Protein AF-A0A7X7ZAY5-F1 (afdb_monomer_lite)

Radius of gyration: 20.56 Å; chains: 1; bounding box: 55×39×65 Å

pLDDT: mean 78.86, std 16.71, range [39.03, 95.5]

Foldseek 3Di:
DDDDPPDPVVVVVVCVVCVVVVPPPAPPCVQKAWDAWDWDQDPVRAIEIETEIAGEPDDDDPSVLVNVQVVQVPDDDDQRHKYKYWYFHDSVLDDHCVPQVPNDDPSSLVGTQWMWIQDNNRDIDIAGPPRD

Secondary structure (DSSP, 8-state):
-------HHHHHHHHHHHGGGT------GGGEEEEEEEEEE-TTS-EEEEEEEEETT---SHHHHHHHHHHHHTS---TT-EEEEEEES-GGG---HHHHTT---HHHHTTEEEEEEE-TTS-EEEEESS--

Structure (mmCIF, N/CA/C/O backbone):
data_AF-A0A7X7ZAY5-F1
#
_entry.id   AF-A0A7X7ZAY5-F1
#
loop_
_atom_site.group_PDB
_atom_site.id
_atom_site.type_symbol
_atom_site.label_atom_id
_atom_site.label_alt_id
_atom_site.label_comp_id
_atom_site.label_asym_id
_atom_site.label_entity_id
_atom_site.label_seq_id
_atom_site.pdbx_PDB_ins_code
_atom_site.Cartn_x
_atom_site.Cartn_y
_atom_site.Cartn_z
_atom_site.occupancy
_atom_site.B_iso_or_equiv
_atom_site.auth_seq_id
_atom_site.auth_comp_id
_atom_site.auth_asym_id
_atom_site.auth_atom_id
_atom_site.pdbx_PDB_model_num
ATOM 1 N N . MET A 1 1 ? -34.735 24.576 -49.184 1.00 42.12 1 MET A N 1
ATOM 2 C CA . MET A 1 1 ? -33.791 23.653 -48.507 1.00 42.12 1 MET A CA 1
ATOM 3 C C . MET A 1 1 ? -34.327 23.336 -47.116 1.00 42.12 1 MET A C 1
ATOM 5 O O . MET A 1 1 ? -34.757 24.250 -46.430 1.00 42.12 1 MET A O 1
ATOM 9 N N . LYS A 1 2 ? -34.407 22.046 -46.760 1.00 39.03 2 LYS A N 1
ATOM 10 C CA . LYS A 1 2 ? -35.118 21.517 -45.580 1.00 39.03 2 LYS A CA 1
ATOM 11 C C . LYS A 1 2 ? -34.374 21.828 -44.273 1.00 39.03 2 LYS A C 1
ATOM 13 O O . LYS A 1 2 ? -33.213 21.456 -44.122 1.00 39.03 2 LYS A O 1
ATOM 18 N N . THR A 1 3 ? -35.070 22.442 -43.321 1.00 46.47 3 THR A N 1
ATOM 19 C CA . THR A 1 3 ? -34.660 22.593 -41.921 1.00 46.47 3 THR A CA 1
ATOM 20 C C . THR A 1 3 ? -34.601 21.219 -41.251 1.00 46.47 3 THR A C 1
ATOM 22 O O . THR A 1 3 ? -35.607 20.516 -41.140 1.00 46.47 3 THR A O 1
ATOM 25 N N . LYS A 1 4 ? -33.400 20.802 -40.835 1.00 51.44 4 LYS A N 1
ATOM 26 C CA . LYS A 1 4 ? -33.182 19.542 -40.119 1.00 51.44 4 LYS A CA 1
ATOM 27 C C . LYS A 1 4 ? -33.767 19.658 -38.710 1.00 51.44 4 LYS A C 1
ATOM 29 O O . LYS A 1 4 ? -33.212 20.343 -37.859 1.00 51.44 4 LYS A O 1
ATOM 34 N N . ARG A 1 5 ? -34.883 18.970 -38.467 1.00 56.22 5 ARG A N 1
ATOM 35 C CA . ARG A 1 5 ? -35.373 18.666 -37.119 1.00 56.22 5 ARG A CA 1
ATOM 36 C C . ARG A 1 5 ? -34.393 17.674 -36.495 1.00 56.22 5 ARG A C 1
ATOM 38 O O . ARG A 1 5 ? -34.424 16.491 -36.821 1.00 56.22 5 ARG A O 1
ATOM 45 N N . ILE A 1 6 ? -33.468 18.172 -35.679 1.00 56.62 6 ILE A N 1
ATOM 46 C CA . ILE A 1 6 ? -32.574 17.329 -34.883 1.00 56.62 6 ILE A CA 1
ATOM 47 C C . ILE A 1 6 ? -33.460 16.583 -33.884 1.00 56.62 6 ILE A C 1
ATOM 49 O O . ILE A 1 6 ? -34.182 17.189 -33.096 1.00 56.62 6 ILE A O 1
ATOM 53 N N . SER A 1 7 ? -33.473 15.260 -34.005 1.00 52.38 7 SER A N 1
ATOM 54 C CA . SER A 1 7 ? -34.294 14.365 -33.198 1.00 52.38 7 SER A CA 1
ATOM 55 C C . SER A 1 7 ? -33.866 14.445 -31.730 1.00 52.38 7 SER A C 1
ATOM 57 O O . SER A 1 7 ? -32.756 14.036 -31.392 1.00 52.38 7 SER A O 1
ATOM 59 N N . LEU A 1 8 ? -34.748 14.941 -30.853 1.00 54.56 8 LEU A N 1
ATOM 60 C CA . LEU A 1 8 ? -34.557 14.953 -29.392 1.00 54.56 8 LEU A CA 1
ATOM 61 C C . LEU A 1 8 ? -34.267 13.554 -28.810 1.00 54.56 8 LEU A C 1
ATOM 63 O O . LEU A 1 8 ? -33.688 13.451 -27.732 1.00 54.56 8 LEU A O 1
ATOM 67 N N . LEU A 1 9 ? -34.597 12.479 -29.540 1.00 52.31 9 LEU A N 1
ATOM 68 C CA . LEU A 1 9 ? -34.268 11.105 -29.155 1.00 52.31 9 LEU A CA 1
ATOM 69 C C . LEU A 1 9 ? -32.753 10.847 -29.095 1.00 52.31 9 LEU A C 1
ATOM 71 O O . LEU A 1 9 ? -32.304 10.075 -28.254 1.00 52.31 9 LEU A O 1
ATOM 75 N N . ALA A 1 10 ? -31.961 11.492 -29.959 1.00 55.62 10 ALA A N 1
ATOM 76 C CA . ALA A 1 10 ? -30.515 11.276 -30.005 1.00 55.62 10 ALA A CA 1
ATOM 77 C C . ALA A 1 10 ? -29.790 11.926 -28.813 1.00 55.62 10 ALA A C 1
ATOM 79 O O . ALA A 1 10 ? -28.815 11.367 -28.318 1.00 55.62 10 ALA A O 1
ATOM 80 N N . LEU A 1 11 ? -30.293 13.062 -28.308 1.00 52.81 11 LEU A N 1
ATOM 81 C CA . LEU A 1 11 ? -29.766 13.693 -27.090 1.00 52.81 11 LEU A CA 1
ATOM 82 C C . LEU A 1 11 ? -30.105 12.877 -25.832 1.00 52.81 11 LEU A C 1
ATOM 84 O O . LEU A 1 11 ? -29.265 12.748 -24.945 1.00 52.81 11 LEU A O 1
ATOM 88 N N . GLY A 1 12 ? -31.309 12.294 -25.772 1.00 54.16 12 GLY A N 1
ATOM 89 C CA . GLY A 1 12 ? -31.726 11.437 -24.656 1.00 54.16 12 GLY A CA 1
ATOM 90 C C . GLY A 1 12 ? -30.931 10.131 -24.568 1.00 54.16 12 GLY A C 1
ATOM 91 O O . GLY A 1 12 ? -30.566 9.705 -23.474 1.00 54.16 12 GLY A O 1
ATOM 92 N N . LEU A 1 13 ? -30.595 9.527 -25.715 1.00 52.12 13 LEU A N 1
ATOM 93 C CA . LEU A 1 13 ? -29.780 8.309 -25.756 1.00 52.12 13 LEU A CA 1
ATOM 94 C C . LEU A 1 13 ? -28.310 8.576 -25.392 1.00 52.12 13 LEU A C 1
ATOM 96 O O . LEU A 1 13 ? -27.686 7.746 -24.737 1.00 52.12 13 LEU A O 1
ATOM 100 N N . LEU A 1 14 ? -27.766 9.744 -25.762 1.00 52.25 14 LEU A N 1
ATOM 101 C CA . LEU A 1 14 ? -26.405 10.132 -25.379 1.00 52.25 14 LEU A CA 1
ATOM 102 C C . LEU A 1 14 ? -26.292 10.353 -23.860 1.00 52.25 14 LEU A C 1
ATOM 104 O O . LEU A 1 14 ? -25.314 9.929 -23.252 1.00 52.25 14 LEU A O 1
ATOM 108 N N . ALA A 1 15 ? -27.311 10.949 -23.230 1.00 53.06 15 ALA A N 1
ATOM 109 C CA . ALA A 1 15 ? -27.343 11.134 -21.779 1.00 53.06 15 ALA A CA 1
ATOM 110 C C . ALA A 1 15 ? -27.352 9.794 -21.018 1.00 53.06 15 ALA A C 1
ATOM 112 O O . ALA A 1 15 ? -26.659 9.662 -20.014 1.00 53.06 15 ALA A O 1
ATOM 113 N N . LEU A 1 16 ? -28.051 8.773 -21.525 1.00 51.47 16 LEU A N 1
ATOM 114 C CA . LEU A 1 16 ? -28.092 7.426 -20.931 1.00 51.47 16 LEU A CA 1
ATOM 115 C C . LEU A 1 16 ? -26.757 6.666 -21.011 1.00 51.47 16 LEU A C 1
ATOM 117 O O . LEU A 1 16 ? -26.498 5.821 -20.160 1.00 51.47 16 LEU A O 1
ATOM 121 N N . ILE A 1 17 ? -25.905 6.973 -21.994 1.00 54.25 17 ILE A N 1
ATOM 122 C CA . ILE A 1 17 ? -24.577 6.352 -22.147 1.00 54.25 17 ILE A CA 1
ATOM 123 C C . ILE A 1 17 ? -23.520 7.078 -21.295 1.00 54.25 17 ILE A C 1
ATOM 125 O O . ILE A 1 17 ? -22.566 6.452 -20.838 1.00 54.25 17 ILE A O 1
ATOM 129 N N . VAL A 1 18 ? -23.695 8.380 -21.035 1.00 51.94 18 VAL A N 1
ATOM 130 C CA . VAL A 1 18 ? -22.745 9.193 -20.249 1.00 51.94 18 VAL A CA 1
ATOM 131 C C . VAL A 1 18 ? -23.069 9.190 -18.745 1.00 51.94 18 VAL A C 1
ATOM 133 O O . VAL A 1 18 ? -22.165 9.306 -17.922 1.00 51.94 18 VAL A O 1
ATOM 136 N N . LEU A 1 19 ? -24.332 8.994 -18.351 1.00 47.78 19 LEU A N 1
ATOM 137 C CA . LEU A 1 19 ? -24.743 8.981 -16.940 1.00 47.78 19 LEU A CA 1
ATOM 138 C C . LEU A 1 19 ? -24.145 7.861 -16.061 1.00 47.78 19 LEU A C 1
ATOM 140 O O . LEU A 1 19 ? -23.886 8.157 -14.893 1.00 47.78 19 LEU A O 1
ATOM 144 N N . PRO A 1 20 ? -23.844 6.632 -16.536 1.00 50.47 20 PRO A N 1
ATOM 145 C CA . PRO A 1 20 ? -23.191 5.648 -15.676 1.00 50.47 20 PRO A CA 1
ATOM 146 C C . PRO A 1 20 ? -21.708 5.962 -15.413 1.00 50.47 20 PRO A C 1
ATOM 148 O O . PRO A 1 20 ? -21.119 5.329 -14.547 1.00 50.47 20 PRO A O 1
ATOM 151 N N . PHE A 1 21 ? -21.108 6.954 -16.089 1.00 49.44 21 PHE A N 1
ATOM 152 C CA . PHE A 1 21 ? -19.723 7.381 -15.838 1.00 49.44 21 PHE A CA 1
ATOM 153 C C . PHE A 1 21 ? -19.585 8.493 -14.787 1.00 49.44 21 PHE A C 1
ATOM 155 O O . PHE A 1 21 ? -18.481 8.736 -14.311 1.00 49.44 21 PHE A O 1
ATOM 162 N N . ILE A 1 22 ? -20.676 9.171 -14.408 1.00 49.56 22 ILE A N 1
ATOM 163 C CA . ILE A 1 22 ? -20.638 10.286 -13.436 1.00 49.56 22 ILE A CA 1
ATOM 164 C C . ILE A 1 22 ? -21.138 9.843 -12.050 1.00 49.56 22 ILE A C 1
ATOM 166 O O . ILE A 1 22 ? -20.891 10.511 -11.053 1.00 49.56 22 ILE A O 1
ATOM 170 N N . ALA A 1 23 ? -21.779 8.676 -11.956 1.00 44.72 23 ALA A N 1
ATOM 171 C CA . ALA A 1 23 ? -22.159 8.052 -10.689 1.00 44.72 23 ALA A CA 1
ATOM 172 C C . ALA A 1 23 ? -21.105 7.044 -10.198 1.00 44.72 23 ALA A C 1
ATOM 174 O O . ALA A 1 23 ? -21.444 6.032 -9.585 1.00 44.72 23 ALA A O 1
ATOM 175 N N . GLY A 1 24 ? -19.823 7.330 -10.450 1.00 42.97 24 GLY A N 1
ATOM 176 C CA . GLY A 1 24 ? -18.763 6.818 -9.597 1.00 42.97 24 GLY A CA 1
ATOM 177 C C . GLY A 1 24 ? -18.997 7.397 -8.208 1.00 42.97 24 GLY A C 1
ATOM 178 O O . GLY A 1 24 ? -18.568 8.510 -7.911 1.00 42.97 24 GLY A O 1
ATOM 179 N N . CYS A 1 25 ? -19.750 6.673 -7.379 1.00 43.38 25 CYS A N 1
ATOM 180 C CA . CYS A 1 25 ? -19.695 6.810 -5.933 1.00 43.38 25 CYS A CA 1
ATOM 181 C C . CYS A 1 25 ? -18.273 6.419 -5.532 1.00 43.38 25 CYS A C 1
ATOM 183 O O . CYS A 1 25 ? -18.016 5.296 -5.121 1.00 43.38 25 CYS A O 1
ATOM 185 N N . GLY A 1 26 ? -17.337 7.343 -5.738 1.00 41.12 26 GLY A N 1
ATOM 186 C CA . GLY A 1 26 ? -16.080 7.301 -5.034 1.00 41.12 26 GLY A CA 1
ATOM 187 C C . GLY A 1 26 ? -16.411 7.408 -3.557 1.00 41.12 26 GLY A C 1
ATOM 188 O O . GLY A 1 26 ? -17.295 8.188 -3.167 1.00 41.12 26 GLY A O 1
ATOM 189 N N . ALA A 1 27 ? -15.672 6.665 -2.742 1.00 39.38 27 ALA A N 1
ATOM 190 C CA . ALA A 1 27 ? -15.504 7.007 -1.344 1.00 39.38 27 ALA A CA 1
ATOM 191 C C . ALA A 1 27 ? -15.402 8.524 -1.227 1.00 39.38 27 ALA A C 1
ATOM 193 O O . ALA A 1 27 ? -14.778 9.191 -2.064 1.00 39.38 27 ALA A O 1
ATOM 194 N N . LYS A 1 28 ? -15.908 9.084 -0.133 1.00 53.25 28 LYS A N 1
ATOM 195 C CA . LYS A 1 28 ? -15.329 10.342 0.325 1.00 53.25 28 LYS A CA 1
ATOM 196 C C . LYS A 1 28 ? -13.861 10.034 0.628 1.00 53.25 28 LYS A C 1
ATOM 198 O O . LYS A 1 28 ? -13.534 9.606 1.726 1.00 53.25 28 LYS A O 1
ATOM 203 N N . THR A 1 29 ? -12.978 10.246 -0.348 1.00 56.72 29 THR A N 1
ATOM 204 C CA . THR A 1 29 ? -11.517 10.066 -0.266 1.00 56.72 29 THR A CA 1
ATOM 205 C C . THR A 1 29 ? -10.908 10.770 0.949 1.00 56.72 29 THR A C 1
ATOM 207 O O . THR A 1 29 ? -9.820 10.420 1.383 1.00 56.72 29 THR A O 1
ATOM 210 N N . ASN A 1 30 ? -11.653 11.696 1.557 1.00 61.19 30 ASN A N 1
ATOM 211 C CA . ASN A 1 30 ? -11.398 12.335 2.845 1.00 61.19 30 ASN A CA 1
ATOM 212 C C . ASN A 1 30 ? -11.151 11.374 4.026 1.00 61.19 30 ASN A C 1
ATOM 214 O O . ASN A 1 30 ? -10.526 11.791 5.005 1.00 61.19 30 ASN A O 1
ATOM 218 N N . ASP A 1 31 ? -11.634 10.129 3.969 1.00 81.06 31 ASP A N 1
ATOM 219 C CA . ASP A 1 31 ? -11.448 9.149 5.048 1.00 81.06 31 ASP A CA 1
ATOM 220 C C . ASP A 1 31 ? -10.192 8.278 4.875 1.00 81.06 31 ASP A C 1
ATOM 222 O O . ASP A 1 31 ? -9.782 7.610 5.825 1.00 81.06 31 ASP A O 1
ATOM 226 N N . ILE A 1 32 ? -9.526 8.336 3.715 1.00 88.50 32 ILE A N 1
ATOM 227 C CA . ILE A 1 32 ? -8.253 7.652 3.460 1.00 88.50 32 ILE A CA 1
ATOM 228 C C . ILE A 1 32 ? -7.121 8.668 3.618 1.00 88.50 32 ILE A C 1
ATOM 230 O O . ILE A 1 32 ? -7.022 9.638 2.870 1.00 88.50 32 ILE A O 1
ATOM 234 N N . VAL A 1 33 ? -6.255 8.463 4.606 1.00 90.12 33 VAL A N 1
ATOM 235 C CA . VAL A 1 33 ? -5.184 9.408 4.950 1.00 90.12 33 VAL A CA 1
ATOM 236 C C . VAL A 1 33 ? -3.831 8.735 4.793 1.00 90.12 33 VAL A C 1
ATOM 238 O O . VAL A 1 33 ? -3.582 7.717 5.433 1.00 90.12 33 VAL A O 1
ATOM 241 N N . GLU A 1 34 ? -2.946 9.306 3.971 1.00 89.94 34 GLU A N 1
ATOM 242 C CA . GLU A 1 34 ? -1.551 8.858 3.910 1.00 89.94 34 GLU A CA 1
ATOM 243 C C . GLU A 1 34 ? -0.876 9.143 5.249 1.00 89.94 34 GLU A C 1
ATOM 245 O O . GLU A 1 34 ? -0.961 10.244 5.795 1.00 89.94 34 GLU A O 1
ATOM 250 N N . VAL A 1 35 ? -0.221 8.132 5.798 1.00 88.81 35 VAL A N 1
ATOM 251 C CA . VAL A 1 35 ? 0.402 8.204 7.125 1.00 88.81 35 VAL A CA 1
ATOM 252 C C . VAL A 1 35 ? 1.874 7.834 7.095 1.00 88.81 35 VAL A C 1
ATOM 254 O O . VAL A 1 35 ? 2.616 8.234 7.989 1.00 88.81 35 VAL A O 1
ATOM 257 N N . SER A 1 36 ? 2.304 7.073 6.090 1.00 89.50 36 SER A N 1
ATOM 258 C CA . SER A 1 36 ? 3.703 6.741 5.879 1.00 89.50 36 SER A CA 1
ATOM 259 C C . SER A 1 36 ? 3.951 6.448 4.407 1.00 89.50 36 SER A C 1
ATOM 261 O O . SER A 1 36 ? 3.114 5.849 3.730 1.00 89.50 36 SER A O 1
ATOM 263 N N . TYR A 1 37 ? 5.127 6.847 3.942 1.00 90.81 37 TYR A N 1
ATOM 264 C CA . TYR A 1 37 ? 5.607 6.613 2.592 1.00 90.81 37 TYR A CA 1
ATOM 265 C C . TYR A 1 37 ? 7.112 6.372 2.629 1.00 90.81 37 TYR A C 1
ATOM 267 O O . TYR A 1 37 ? 7.848 7.081 3.321 1.00 90.81 37 TYR A O 1
ATOM 275 N N . VAL A 1 38 ? 7.577 5.392 1.859 1.00 91.69 38 VAL A N 1
ATOM 276 C CA . VAL A 1 38 ? 8.999 5.210 1.575 1.00 91.69 38 VAL A CA 1
ATOM 277 C C . VAL A 1 38 ? 9.200 4.903 0.098 1.00 91.69 38 VAL A C 1
ATOM 279 O O . VAL A 1 38 ? 8.474 4.111 -0.506 1.00 91.69 38 VAL A O 1
ATOM 282 N N . GLU A 1 39 ? 10.226 5.522 -0.473 1.00 91.94 39 GLU A N 1
ATOM 283 C CA . GLU A 1 39 ? 10.746 5.187 -1.790 1.00 91.94 39 GLU A CA 1
ATOM 284 C C . GLU A 1 39 ? 12.152 4.623 -1.635 1.00 91.94 39 GLU A C 1
ATOM 286 O O . GLU A 1 39 ? 12.999 5.212 -0.960 1.00 91.94 39 GLU A O 1
ATOM 291 N N . LYS A 1 40 ? 12.412 3.488 -2.277 1.00 89.19 40 LYS A N 1
ATOM 292 C CA . LYS A 1 40 ? 13.729 2.867 -2.301 1.00 89.19 40 LYS A CA 1
ATOM 293 C C . LYS A 1 40 ? 14.129 2.553 -3.734 1.00 89.19 40 LYS A C 1
ATOM 295 O O . LYS A 1 40 ? 13.337 2.033 -4.515 1.00 89.19 40 LYS A O 1
ATOM 300 N N . LYS A 1 41 ? 15.382 2.854 -4.072 1.00 90.25 41 LYS A N 1
ATOM 301 C CA . LYS A 1 41 ? 16.002 2.368 -5.304 1.00 90.25 41 LYS A CA 1
ATOM 302 C C . LYS A 1 41 ? 16.478 0.938 -5.107 1.00 90.25 41 LYS A C 1
ATOM 304 O O . LYS A 1 41 ? 17.205 0.652 -4.156 1.00 90.25 41 LYS A O 1
ATOM 309 N N . GLU A 1 42 ? 16.053 0.068 -6.006 1.00 86.81 42 GLU A N 1
ATOM 310 C CA . GLU A 1 42 ? 16.494 -1.317 -6.054 1.00 86.81 42 GLU A CA 1
ATOM 311 C C . GLU A 1 42 ? 17.797 -1.440 -6.852 1.00 86.81 42 GLU A C 1
ATOM 313 O O . GLU A 1 42 ? 18.192 -0.541 -7.600 1.00 86.81 42 GLU A O 1
ATOM 318 N N . ILE A 1 43 ? 18.49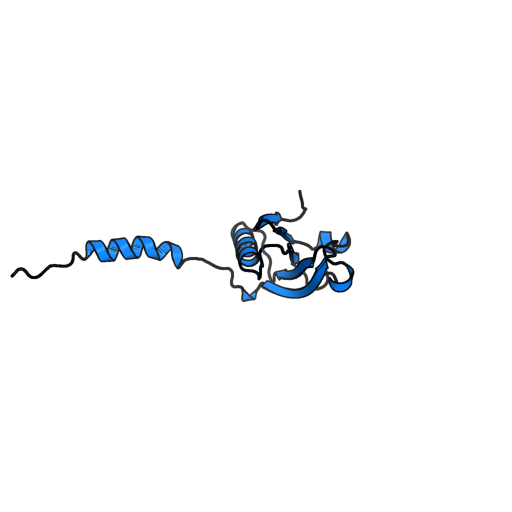6 -2.561 -6.660 1.00 84.00 43 ILE A N 1
ATOM 319 C CA . ILE A 1 43 ? 19.819 -2.811 -7.260 1.00 84.00 43 ILE A CA 1
ATOM 320 C C . ILE A 1 43 ? 19.745 -2.844 -8.794 1.00 84.00 43 ILE A C 1
ATOM 322 O O . ILE A 1 43 ? 20.694 -2.452 -9.469 1.00 84.00 43 ILE A O 1
ATOM 326 N N . ASP A 1 44 ? 18.612 -3.273 -9.345 1.00 83.94 44 ASP A N 1
ATOM 327 C CA . ASP A 1 44 ? 18.348 -3.320 -10.786 1.00 83.94 44 ASP A CA 1
ATOM 328 C C . ASP A 1 44 ? 17.990 -1.947 -11.395 1.00 83.94 44 ASP A C 1
ATOM 330 O O . ASP A 1 44 ? 17.725 -1.844 -12.592 1.00 83.94 44 ASP A O 1
ATOM 334 N N . GLY A 1 45 ? 17.996 -0.881 -10.587 1.00 84.31 45 GLY A N 1
ATOM 335 C CA . GLY A 1 45 ? 17.662 0.482 -10.997 1.00 84.31 45 GLY A CA 1
ATOM 336 C C . GLY A 1 45 ? 16.166 0.807 -10.965 1.00 84.31 45 GLY A C 1
ATOM 337 O O . GLY A 1 45 ? 15.801 1.976 -11.155 1.00 84.31 45 GLY A O 1
ATOM 338 N N . SER A 1 46 ? 15.309 -0.182 -10.692 1.00 87.50 46 SER A N 1
ATOM 339 C CA . SER A 1 46 ? 13.883 0.034 -10.460 1.00 87.50 46 SER A CA 1
ATOM 340 C C . SER A 1 46 ? 13.641 0.758 -9.134 1.00 87.50 46 SER A C 1
ATOM 342 O O . SER A 1 46 ? 14.529 0.927 -8.290 1.00 87.50 46 SER A O 1
ATOM 344 N N . THR A 1 47 ? 12.423 1.258 -8.967 1.00 91.69 47 THR A N 1
ATOM 345 C CA . THR A 1 47 ? 12.001 1.949 -7.751 1.0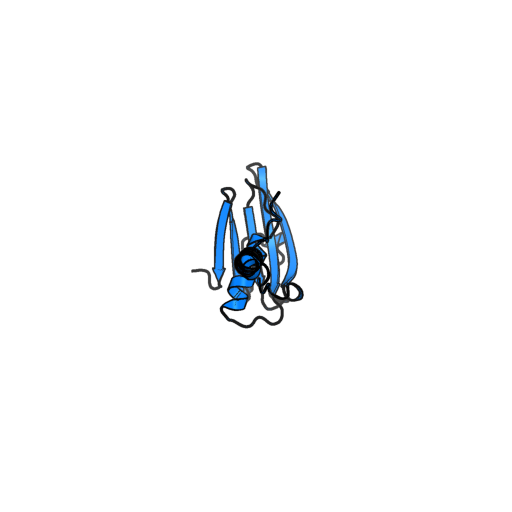0 91.69 47 THR A CA 1
ATOM 346 C C . THR A 1 47 ? 10.919 1.139 -7.055 1.00 91.69 47 THR A C 1
ATOM 348 O O . THR A 1 47 ? 9.924 0.778 -7.677 1.00 91.69 47 THR A O 1
ATOM 351 N N . MET A 1 48 ? 11.086 0.895 -5.760 1.00 91.56 48 MET A N 1
ATOM 352 C CA . MET A 1 48 ? 10.054 0.360 -4.882 1.00 91.56 48 MET A CA 1
ATOM 353 C C . MET A 1 48 ? 9.417 1.513 -4.107 1.00 91.56 48 MET A C 1
ATOM 355 O O . MET A 1 48 ? 10.100 2.221 -3.366 1.00 91.56 48 MET A O 1
ATOM 359 N N . ARG A 1 49 ? 8.107 1.696 -4.265 1.00 94.00 49 ARG A N 1
ATOM 360 C CA . ARG A 1 49 ? 7.303 2.650 -3.493 1.00 94.00 49 ARG A CA 1
ATOM 361 C C . ARG A 1 49 ? 6.397 1.889 -2.551 1.00 94.00 49 ARG A C 1
ATOM 363 O O . ARG A 1 49 ? 5.642 1.031 -3.000 1.00 94.00 49 ARG A O 1
ATOM 370 N N . VAL A 1 50 ? 6.448 2.215 -1.268 1.00 93.62 50 VAL A N 1
ATOM 371 C CA . VAL A 1 50 ? 5.574 1.611 -0.263 1.00 93.62 50 VAL A CA 1
ATOM 372 C C . VAL A 1 50 ? 4.793 2.712 0.427 1.00 93.62 50 VAL A C 1
ATOM 374 O O . VAL A 1 50 ? 5.382 3.643 0.974 1.00 93.62 50 VAL A O 1
ATOM 377 N N . TYR A 1 51 ? 3.473 2.589 0.399 1.00 93.31 51 TYR A N 1
ATOM 378 C CA . TYR A 1 51 ? 2.544 3.493 1.059 1.00 93.31 51 TYR A CA 1
ATOM 379 C C . TYR A 1 51 ? 1.838 2.772 2.202 1.00 93.31 51 TYR A C 1
ATOM 381 O O . TYR A 1 51 ? 1.468 1.603 2.083 1.00 93.31 51 TYR A O 1
ATOM 389 N N . ALA A 1 52 ? 1.585 3.497 3.283 1.00 92.88 52 ALA A N 1
ATOM 390 C CA . ALA A 1 52 ? 0.615 3.116 4.290 1.00 92.88 52 ALA A CA 1
ATOM 391 C C . ALA A 1 52 ? -0.450 4.205 4.390 1.00 92.88 52 ALA A C 1
ATOM 393 O O . ALA A 1 52 ? -0.136 5.393 4.525 1.00 92.88 52 ALA A O 1
ATOM 394 N N . PHE A 1 53 ? -1.707 3.779 4.373 1.00 92.69 53 PHE A N 1
ATOM 395 C CA . PHE A 1 53 ? -2.865 4.636 4.566 1.00 92.69 53 PHE A CA 1
ATOM 396 C C . PHE A 1 53 ? -3.649 4.209 5.801 1.00 92.69 53 PHE A C 1
ATOM 398 O O . PHE A 1 53 ? -3.811 3.020 6.080 1.00 92.69 53 PHE A O 1
ATOM 405 N N . GLN A 1 54 ? -4.181 5.193 6.516 1.00 92.12 54 GLN A N 1
ATOM 406 C CA . GLN A 1 54 ? -5.239 4.983 7.489 1.00 92.12 54 GLN A CA 1
ATOM 407 C C . GLN A 1 54 ? -6.597 5.112 6.797 1.00 92.12 54 GLN A C 1
ATOM 409 O O . GLN A 1 54 ? -6.835 6.101 6.108 1.00 92.12 54 GLN A O 1
ATOM 414 N N . VAL A 1 55 ? -7.502 4.170 7.052 1.00 91.25 55 VAL A N 1
ATOM 415 C CA . VAL A 1 55 ? -8.910 4.239 6.648 1.00 91.25 55 VAL A CA 1
ATOM 416 C C . VAL A 1 55 ? -9.745 4.587 7.877 1.00 91.25 55 VAL A C 1
ATOM 418 O O . VAL A 1 55 ? -9.942 3.764 8.770 1.00 91.25 55 VAL A O 1
ATOM 421 N N . LYS A 1 56 ? -10.204 5.836 7.963 1.00 86.50 56 LYS A N 1
ATOM 422 C CA . LYS A 1 56 ? -11.068 6.294 9.055 1.00 86.50 56 LYS A CA 1
ATOM 423 C C . LYS A 1 56 ? -12.454 5.672 8.914 1.00 86.50 56 LYS A C 1
ATOM 425 O O . LYS A 1 56 ? -12.990 5.606 7.815 1.00 86.50 56 LYS A O 1
ATOM 430 N N . ASN A 1 57 ? -13.048 5.279 10.042 1.00 82.19 57 ASN A N 1
ATOM 431 C CA . ASN A 1 57 ? -14.405 4.723 10.103 1.00 82.19 57 ASN A CA 1
ATOM 432 C C . ASN A 1 57 ? -14.610 3.522 9.163 1.00 82.19 57 ASN A C 1
ATOM 434 O O . ASN A 1 57 ? -15.628 3.439 8.478 1.00 82.19 57 ASN A O 1
ATOM 438 N N . PHE A 1 58 ? -13.638 2.609 9.108 1.00 84.88 58 PHE A N 1
ATOM 439 C CA . PHE A 1 58 ? -13.763 1.401 8.301 1.00 84.88 58 PHE A CA 1
ATOM 440 C C . PHE A 1 58 ? -15.002 0.595 8.724 1.00 84.88 58 PHE A C 1
ATOM 442 O O . PHE A 1 58 ? -15.181 0.263 9.894 1.00 84.88 58 PHE A O 1
ATOM 449 N N . ILE A 1 59 ? -15.860 0.282 7.755 1.00 83.12 59 ILE A N 1
ATOM 450 C CA . ILE A 1 59 ? -17.019 -0.594 7.933 1.00 83.12 59 ILE A CA 1
ATOM 451 C C . ILE A 1 59 ? -16.890 -1.684 6.884 1.00 83.12 59 ILE A C 1
ATOM 453 O O . ILE A 1 59 ? -17.034 -1.392 5.701 1.00 83.12 59 ILE A O 1
ATOM 457 N N . ASP A 1 60 ? -16.656 -2.922 7.313 1.00 84.69 60 ASP A N 1
ATOM 458 C CA . ASP A 1 60 ? -16.485 -4.060 6.409 1.00 84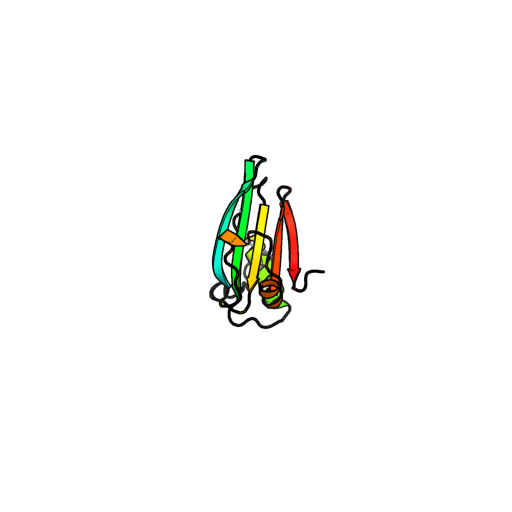.69 60 ASP A CA 1
ATOM 459 C C . ASP A 1 60 ? -17.754 -4.303 5.575 1.00 84.69 60 ASP A C 1
ATOM 461 O O . ASP A 1 60 ? -18.769 -4.816 6.053 1.00 84.69 60 ASP A O 1
ATOM 465 N N . ASN A 1 61 ? -17.715 -3.858 4.320 1.00 82.12 61 ASN A N 1
ATOM 466 C CA . ASN A 1 61 ? -18.782 -4.032 3.351 1.00 82.12 61 ASN A CA 1
ATOM 467 C C . ASN A 1 61 ? -18.227 -3.981 1.921 1.00 82.12 61 ASN A C 1
ATOM 469 O O . ASN A 1 61 ? -17.134 -3.489 1.659 1.00 82.12 61 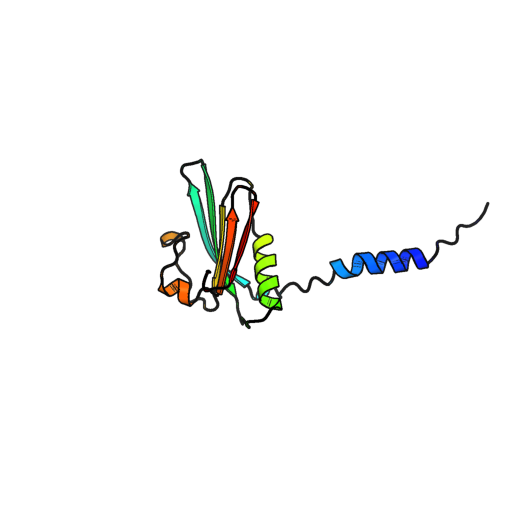ASN A O 1
ATOM 473 N N . ARG A 1 62 ? -19.004 -4.466 0.950 1.00 79.88 62 ARG A N 1
ATOM 474 C CA . ARG A 1 62 ? -18.545 -4.559 -0.445 1.00 79.88 62 ARG A CA 1
ATOM 475 C C . ARG A 1 62 ? -18.168 -3.208 -1.072 1.00 79.88 62 ARG A C 1
ATOM 477 O O . ARG A 1 62 ? -17.323 -3.182 -1.960 1.00 79.88 62 ARG A O 1
ATOM 484 N N . MET A 1 63 ? -18.807 -2.121 -0.644 1.00 82.94 63 MET A N 1
ATOM 485 C CA . MET A 1 63 ? -18.582 -0.785 -1.197 1.00 82.94 63 MET A CA 1
ATOM 486 C C . MET A 1 63 ? -17.190 -0.275 -0.819 1.00 82.94 63 MET A C 1
ATOM 488 O O . MET A 1 63 ? -16.429 0.068 -1.718 1.00 82.94 63 MET A O 1
ATOM 492 N N . ILE A 1 64 ? -16.812 -0.349 0.466 1.00 85.56 64 ILE A N 1
ATOM 493 C CA . ILE A 1 64 ? -15.491 0.124 0.909 1.00 85.56 64 ILE A CA 1
ATOM 494 C C . ILE A 1 64 ? -14.357 -0.660 0.239 1.00 85.56 64 ILE A C 1
ATOM 496 O O . ILE A 1 64 ? -13.346 -0.082 -0.137 1.00 85.56 64 ILE A O 1
ATOM 500 N N . TRP A 1 65 ? -14.528 -1.966 0.009 1.00 89.69 65 TRP A N 1
ATOM 501 C CA . TRP A 1 65 ? -13.503 -2.772 -0.659 1.00 89.69 65 TRP A CA 1
ATOM 502 C C . TRP A 1 65 ? -13.249 -2.323 -2.099 1.00 89.69 65 TRP A C 1
ATOM 504 O O . TRP A 1 65 ? -12.093 -2.170 -2.491 1.00 89.69 65 TRP A O 1
ATOM 514 N N . GLY A 1 66 ? -14.316 -2.067 -2.863 1.00 89.25 66 GLY A N 1
ATOM 515 C CA . GLY A 1 66 ? -14.194 -1.536 -4.222 1.00 89.25 66 GLY A CA 1
ATOM 516 C C . GLY A 1 66 ? -13.550 -0.149 -4.246 1.00 89.25 66 GLY A C 1
ATOM 517 O O . GLY A 1 66 ? -12.715 0.126 -5.102 1.00 89.25 66 GLY A O 1
ATOM 518 N N . GLU A 1 67 ? -13.874 0.695 -3.267 1.00 88.56 67 GLU A N 1
ATOM 519 C CA . GLU A 1 67 ? -13.295 2.032 -3.131 1.00 88.56 67 GLU A CA 1
ATOM 520 C C . GLU A 1 67 ? -11.795 2.001 -2.810 1.00 88.56 67 GLU A C 1
ATOM 522 O O . GLU A 1 67 ? -11.027 2.761 -3.401 1.00 88.56 67 GLU A O 1
ATOM 527 N N . LEU A 1 68 ? -11.358 1.123 -1.900 1.00 92.12 68 LEU A N 1
ATOM 528 C CA . LEU A 1 68 ? -9.937 0.954 -1.582 1.00 92.12 68 LEU A CA 1
ATOM 529 C C . LEU A 1 68 ? -9.156 0.453 -2.798 1.00 92.12 68 LEU A C 1
ATOM 531 O O . LEU A 1 68 ? -8.076 0.966 -3.091 1.00 92.12 68 LEU A O 1
ATOM 535 N N . GLU A 1 69 ? -9.716 -0.510 -3.531 1.00 93.25 69 GLU A N 1
ATOM 536 C CA . GLU A 1 69 ? -9.104 -1.029 -4.748 1.00 93.25 69 GLU A CA 1
ATOM 537 C C . GLU A 1 69 ? -8.992 0.056 -5.834 1.00 93.25 69 GLU A C 1
ATOM 539 O O . GLU A 1 69 ? -7.925 0.230 -6.425 1.00 93.25 69 GLU A O 1
ATOM 544 N N . GLU A 1 70 ? -10.053 0.828 -6.080 1.00 91.25 70 GLU A N 1
ATOM 545 C CA . GLU A 1 70 ? -10.032 1.936 -7.041 1.00 91.25 70 GLU A CA 1
ATOM 546 C C . GLU A 1 70 ? -9.033 3.026 -6.625 1.00 91.25 70 GLU A C 1
ATOM 548 O O . GLU A 1 70 ? -8.208 3.460 -7.436 1.00 91.25 70 GLU A O 1
ATOM 553 N N . PHE A 1 71 ? -9.033 3.411 -5.346 1.00 92.00 71 PHE A N 1
ATOM 554 C CA . PHE A 1 71 ? -8.068 4.355 -4.784 1.00 92.00 71 PHE A CA 1
ATOM 555 C C . PHE A 1 71 ? -6.622 3.894 -5.001 1.00 92.00 71 PHE A C 1
ATOM 557 O O . PHE A 1 71 ? -5.772 4.695 -5.405 1.00 92.00 71 PHE A O 1
ATOM 564 N N . SER A 1 72 ? -6.336 2.608 -4.777 1.00 93.25 72 SER A N 1
ATOM 565 C CA . SER A 1 72 ? -5.019 2.021 -5.025 1.00 93.25 72 SER A CA 1
ATOM 566 C C . SER A 1 72 ? -4.598 2.116 -6.489 1.00 93.25 72 SER A C 1
ATOM 568 O O . SER A 1 72 ? -3.440 2.419 -6.779 1.00 93.25 72 SER A O 1
ATOM 570 N N . ARG A 1 73 ? -5.526 1.898 -7.429 1.00 90.81 73 ARG A N 1
ATOM 571 C CA . ARG A 1 73 ? -5.243 1.953 -8.874 1.00 90.81 73 ARG A CA 1
ATOM 572 C C . ARG A 1 73 ? -4.882 3.356 -9.357 1.00 90.81 73 ARG A C 1
ATOM 574 O O . ARG A 1 73 ? -4.130 3.475 -10.327 1.00 90.81 73 ARG A O 1
ATOM 581 N N . MET A 1 74 ? -5.384 4.389 -8.681 1.00 88.88 74 MET A N 1
ATOM 582 C CA . MET A 1 74 ? -5.084 5.794 -8.975 1.00 88.88 74 MET A CA 1
ATOM 583 C C . MET A 1 74 ? -3.737 6.272 -8.414 1.00 88.88 74 MET A C 1
ATOM 585 O O . MET A 1 74 ? -3.286 7.354 -8.792 1.00 88.88 74 MET A O 1
ATOM 589 N N . GLN A 1 75 ? -3.082 5.502 -7.536 1.00 86.94 75 GLN A N 1
ATOM 590 C CA . GLN A 1 75 ? -1.791 5.903 -6.976 1.00 86.94 75 GLN A CA 1
ATOM 591 C C . GLN A 1 75 ? -0.695 5.962 -8.043 1.00 86.94 75 GLN A C 1
ATOM 593 O O . GLN A 1 75 ? -0.696 5.212 -9.027 1.00 86.94 75 GLN A O 1
ATOM 598 N N . THR A 1 76 ? 0.269 6.859 -7.820 1.00 80.94 76 THR A N 1
ATOM 599 C CA . THR A 1 76 ? 1.386 7.090 -8.737 1.00 80.94 76 THR A CA 1
ATOM 600 C C . THR A 1 76 ? 2.117 5.789 -9.043 1.00 80.94 76 THR A C 1
ATOM 602 O O . THR A 1 76 ? 2.626 5.100 -8.159 1.00 80.94 76 THR A O 1
ATOM 605 N N . TYR A 1 77 ? 2.210 5.489 -10.333 1.00 85.69 77 TYR A N 1
ATOM 606 C CA . TYR A 1 77 ? 2.894 4.319 -10.850 1.00 85.69 77 TYR A CA 1
ATOM 607 C C . TYR A 1 77 ? 3.677 4.682 -12.102 1.00 85.69 77 TYR A C 1
ATOM 609 O O . TYR A 1 77 ? 3.201 5.432 -12.956 1.00 85.69 77 TYR A O 1
ATOM 617 N N . LYS A 1 78 ? 4.853 4.077 -12.234 1.00 84.56 78 LYS A N 1
ATOM 618 C CA . LYS A 1 78 ? 5.663 4.130 -13.441 1.00 84.56 78 LYS A CA 1
ATOM 619 C C . LYS A 1 78 ? 5.938 2.696 -13.905 1.00 84.56 78 LYS A C 1
ATOM 621 O O . LYS A 1 78 ? 6.347 1.884 -13.078 1.00 84.56 78 LYS A O 1
ATOM 626 N N . PRO A 1 79 ? 5.760 2.376 -15.199 1.00 85.31 79 PRO A N 1
ATOM 627 C CA . PRO A 1 79 ? 6.185 1.089 -15.740 1.00 85.31 79 PRO A CA 1
ATOM 628 C C . PRO A 1 79 ? 7.653 0.798 -15.406 1.00 85.31 79 PRO A C 1
ATOM 630 O O . PRO A 1 79 ? 8.499 1.689 -15.524 1.00 85.31 79 PRO A O 1
ATOM 633 N N . GLY A 1 80 ? 7.942 -0.432 -14.981 1.00 84.94 80 GLY A N 1
ATOM 634 C CA . GLY A 1 80 ? 9.268 -0.824 -14.494 1.00 84.94 80 GLY A CA 1
ATOM 635 C C . GLY A 1 80 ? 9.496 -0.637 -12.988 1.00 84.94 80 GLY A C 1
ATOM 636 O O . GLY A 1 80 ? 10.488 -1.144 -12.480 1.00 84.94 80 GLY A O 1
ATOM 637 N N . ASP A 1 81 ? 8.595 0.039 -12.269 1.00 91.06 81 ASP A N 1
ATOM 638 C CA . ASP A 1 81 ? 8.665 0.203 -10.812 1.00 91.06 81 ASP A CA 1
ATOM 639 C C . ASP A 1 81 ? 7.682 -0.737 -10.091 1.00 91.06 81 ASP A C 1
ATOM 641 O O . ASP A 1 81 ? 6.708 -1.223 -10.669 1.00 91.06 81 ASP A O 1
ATOM 645 N N . ASN A 1 82 ? 7.917 -0.948 -8.797 1.00 92.56 82 ASN A N 1
ATOM 646 C CA . ASN A 1 82 ? 6.999 -1.635 -7.897 1.00 92.56 82 ASN A CA 1
ATOM 647 C C . ASN A 1 82 ? 6.272 -0.622 -7.006 1.00 92.56 82 ASN A C 1
ATOM 649 O O . ASN A 1 82 ? 6.888 0.302 -6.465 1.00 92.56 82 ASN A O 1
ATOM 653 N N . TH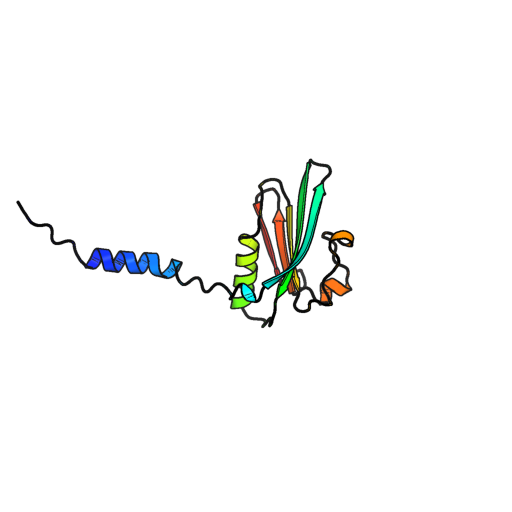R A 1 83 ? 4.977 -0.837 -6.791 1.00 94.94 83 THR A N 1
ATOM 654 C CA . THR A 1 83 ? 4.186 -0.084 -5.814 1.00 94.94 83 THR A CA 1
ATOM 655 C C . THR A 1 83 ? 3.468 -1.050 -4.889 1.00 94.94 83 THR A C 1
ATOM 657 O O . THR A 1 83 ? 2.755 -1.941 -5.345 1.00 94.94 83 THR A O 1
ATOM 660 N N . VAL A 1 84 ? 3.630 -0.848 -3.587 1.00 94.69 84 VAL A N 1
ATOM 661 C CA . VAL A 1 84 ? 2.932 -1.585 -2.538 1.00 94.69 84 VAL A CA 1
ATOM 662 C C . VAL A 1 84 ? 2.153 -0.594 -1.689 1.00 94.69 84 VAL A C 1
ATOM 664 O O . VAL A 1 84 ? 2.664 0.464 -1.327 1.00 94.69 84 VAL A O 1
ATOM 667 N N . ILE A 1 85 ? 0.907 -0.918 -1.382 1.00 94.75 85 ILE A N 1
ATOM 668 C CA . ILE A 1 85 ? 0.042 -0.098 -0.542 1.00 94.75 85 ILE A CA 1
ATOM 669 C C . ILE A 1 85 ? -0.523 -0.980 0.557 1.00 94.75 85 ILE A C 1
ATOM 671 O O . ILE A 1 85 ? -1.046 -2.054 0.275 1.00 94.75 85 ILE A O 1
ATOM 675 N N . TYR A 1 86 ? -0.456 -0.503 1.793 1.00 94.38 86 TYR A N 1
ATOM 676 C CA . TYR A 1 86 ? -1.101 -1.120 2.942 1.00 94.38 86 TYR A CA 1
ATOM 677 C C . TYR A 1 86 ? -2.158 -0.189 3.527 1.00 94.38 86 TYR A C 1
ATOM 679 O O . TYR A 1 86 ? -1.926 1.011 3.683 1.00 94.38 86 TYR A O 1
ATOM 687 N N . PHE A 1 87 ? -3.306 -0.753 3.885 1.00 93.62 87 PHE A N 1
ATOM 688 C CA . PHE A 1 87 ? -4.398 -0.039 4.537 1.00 93.62 87 PHE A CA 1
ATOM 689 C C . PHE A 1 87 ? -4.557 -0.512 5.974 1.00 93.62 87 PHE A C 1
ATOM 691 O O . PHE A 1 87 ? -4.580 -1.713 6.233 1.00 93.62 87 PHE A O 1
ATOM 698 N N . PHE A 1 88 ? -4.718 0.428 6.898 1.00 92.38 88 PHE A N 1
ATOM 699 C CA . PHE A 1 88 ? -4.866 0.162 8.325 1.00 92.38 88 PHE A CA 1
ATOM 700 C C . PHE A 1 88 ? -6.072 0.902 8.893 1.00 92.38 88 PHE A C 1
ATOM 702 O O . PHE A 1 88 ? -6.348 2.040 8.517 1.00 92.38 88 PHE A O 1
ATOM 709 N N . GLU A 1 89 ? -6.766 0.292 9.851 1.00 87.19 89 GLU A N 1
ATOM 710 C CA . GLU A 1 89 ? -7.905 0.937 10.520 1.00 87.19 89 GLU A CA 1
ATOM 711 C C . GLU A 1 89 ? -7.423 2.004 11.514 1.00 87.19 89 GLU A C 1
ATOM 713 O O . GLU A 1 89 ? -7.912 3.135 11.595 1.00 87.19 89 GLU A O 1
ATOM 718 N N . LYS A 1 90 ? -6.410 1.625 12.298 1.00 81.06 90 LYS A N 1
ATOM 719 C CA . LYS A 1 90 ? -5.928 2.379 13.452 1.00 81.06 90 LYS A CA 1
ATOM 720 C C . LYS A 1 90 ? -4.538 2.919 13.179 1.00 81.06 90 LYS A C 1
ATOM 722 O O . LYS A 1 90 ? -3.622 2.152 12.903 1.00 81.06 90 LYS A O 1
ATOM 727 N N . LYS A 1 91 ? -4.371 4.233 13.353 1.00 71.25 91 LYS A N 1
ATOM 728 C CA . LYS A 1 91 ? -3.094 4.938 13.164 1.00 71.25 91 LYS A CA 1
ATOM 729 C C . LYS A 1 91 ? -1.948 4.383 14.015 1.00 71.25 91 LYS A C 1
ATOM 731 O O . LYS A 1 91 ? -0.810 4.353 13.570 1.00 71.25 91 LYS A O 1
ATOM 736 N N . GLU A 1 92 ? -2.249 3.954 15.235 1.00 71.19 92 GLU A N 1
ATOM 737 C CA . GLU A 1 92 ? -1.260 3.464 16.206 1.00 71.19 92 GLU A CA 1
ATOM 738 C C . GLU A 1 92 ? -0.609 2.145 15.788 1.00 71.19 92 GLU A C 1
ATOM 740 O O . GLU A 1 92 ? 0.475 1.815 16.252 1.00 71.19 92 GLU A O 1
ATOM 745 N N . ALA A 1 93 ? -1.257 1.400 14.895 1.00 73.25 93 ALA A N 1
ATOM 746 C CA . ALA A 1 93 ? -0.805 0.087 14.470 1.00 73.25 93 ALA A CA 1
ATOM 747 C C . ALA A 1 93 ? -0.046 0.124 13.130 1.00 73.25 93 ALA A C 1
ATOM 749 O O . ALA A 1 93 ? 0.179 -0.918 12.510 1.00 73.25 93 ALA A O 1
ATOM 750 N N . ILE A 1 94 ? 0.311 1.330 12.680 1.00 78.50 94 ILE A N 1
ATOM 751 C CA . ILE A 1 94 ? 0.925 1.585 11.382 1.00 78.50 94 ILE A CA 1
ATOM 752 C C . ILE A 1 94 ? 2.445 1.545 11.541 1.00 78.50 94 ILE A C 1
ATOM 754 O O . ILE A 1 94 ? 2.997 2.254 12.385 1.00 78.50 94 ILE A O 1
ATOM 758 N N . PRO A 1 95 ? 3.136 0.714 10.750 1.00 80.00 95 PRO A N 1
ATOM 759 C CA . PRO A 1 95 ? 4.574 0.548 10.853 1.00 80.00 95 PRO A CA 1
ATOM 760 C C . PRO A 1 95 ? 5.322 1.790 10.372 1.00 80.00 95 PRO A C 1
ATOM 762 O O . PRO A 1 95 ? 4.904 2.489 9.449 1.00 80.00 95 PRO A O 1
ATOM 765 N N . ASP A 1 96 ? 6.511 1.990 10.933 1.00 83.31 96 ASP A N 1
ATOM 766 C CA . ASP A 1 96 ? 7.525 2.835 10.316 1.00 83.31 96 ASP A CA 1
ATOM 767 C C . ASP A 1 96 ? 8.063 2.126 9.060 1.00 83.31 96 ASP A C 1
ATOM 769 O O . ASP A 1 96 ? 8.884 1.198 9.137 1.00 83.31 96 ASP A O 1
ATOM 773 N N . LEU A 1 97 ? 7.564 2.533 7.890 1.00 86.19 97 LEU A N 1
ATOM 774 C CA . LEU A 1 97 ? 7.949 1.947 6.605 1.00 86.19 97 LEU A CA 1
ATOM 775 C C . LEU A 1 97 ? 9.422 2.186 6.263 1.00 86.19 97 LEU A C 1
ATOM 777 O O . LEU A 1 97 ? 9.996 1.407 5.508 1.00 86.19 97 LEU A O 1
ATOM 781 N N . THR A 1 98 ? 10.078 3.189 6.855 1.00 81.25 98 THR A N 1
ATOM 782 C CA . THR A 1 98 ? 11.520 3.401 6.639 1.00 81.25 98 THR A CA 1
ATOM 783 C C . THR A 1 98 ? 12.362 2.261 7.215 1.00 81.25 98 THR A C 1
ATOM 785 O O . THR A 1 98 ? 13.458 1.989 6.727 1.00 81.25 98 THR A O 1
ATOM 788 N N . LYS A 1 99 ? 11.829 1.556 8.222 1.00 81.75 99 LYS A N 1
ATOM 789 C CA . LYS A 1 99 ? 12.472 0.402 8.866 1.00 81.75 99 LYS A CA 1
ATOM 790 C C . LYS A 1 99 ? 11.976 -0.926 8.313 1.00 81.75 99 LYS A C 1
ATOM 792 O O . LYS A 1 99 ? 12.762 -1.849 8.133 1.00 81.75 99 LYS A O 1
ATOM 797 N N . THR A 1 100 ? 10.669 -1.032 8.090 1.00 82.12 100 THR A N 1
ATOM 798 C CA . THR A 1 100 ? 10.012 -2.294 7.709 1.00 82.12 100 THR A CA 1
ATOM 799 C C . THR A 1 100 ? 9.957 -2.507 6.196 1.00 82.12 100 THR A C 1
ATOM 801 O O . THR A 1 100 ? 9.966 -3.649 5.730 1.00 82.12 100 THR A O 1
ATOM 804 N N . GLY A 1 101 ? 9.949 -1.428 5.407 1.00 84.69 101 GLY A N 1
ATOM 805 C CA . GLY A 1 101 ? 9.743 -1.486 3.964 1.00 84.69 101 GLY A CA 1
ATOM 806 C C . GLY A 1 101 ? 8.443 -2.218 3.629 1.00 84.69 101 GLY A C 1
ATOM 807 O O . GLY A 1 101 ? 7.382 -1.886 4.148 1.00 84.69 101 GLY A O 1
ATOM 808 N N . ILE A 1 102 ? 8.539 -3.246 2.785 1.00 84.44 102 ILE A N 1
ATOM 809 C CA . ILE A 1 102 ? 7.404 -4.112 2.421 1.00 84.44 102 ILE A CA 1
ATOM 810 C C . ILE A 1 102 ? 7.116 -5.213 3.456 1.00 84.44 102 ILE A C 1
ATOM 812 O O . ILE A 1 102 ? 6.077 -5.863 3.403 1.00 84.44 102 ILE A O 1
ATOM 816 N N . ASN A 1 103 ? 8.031 -5.475 4.391 1.00 84.62 103 ASN A N 1
ATOM 817 C CA . ASN A 1 103 ? 7.912 -6.602 5.310 1.00 84.62 103 ASN A CA 1
ATOM 818 C C . ASN A 1 103 ? 7.286 -6.141 6.623 1.00 84.62 103 ASN A C 1
ATOM 820 O O . ASN A 1 103 ? 7.981 -5.778 7.573 1.00 84.62 103 ASN A O 1
ATOM 824 N N . LEU A 1 104 ? 5.954 -6.164 6.670 1.00 82.81 104 LEU A N 1
ATOM 825 C CA . LEU A 1 104 ? 5.213 -5.841 7.885 1.00 82.81 104 LEU A CA 1
ATOM 826 C C . LEU A 1 104 ? 5.555 -6.816 9.019 1.00 82.81 104 LEU A C 1
ATOM 828 O O . LEU A 1 104 ? 5.629 -8.029 8.806 1.00 82.81 104 LEU A O 1
ATOM 832 N N . THR A 1 105 ? 5.706 -6.290 10.236 1.00 83.69 105 THR A N 1
ATOM 833 C CA . THR A 1 105 ? 5.813 -7.120 11.443 1.00 83.69 105 THR A CA 1
ATOM 834 C C . THR A 1 105 ? 4.509 -7.886 11.672 1.00 83.69 105 THR A C 1
ATOM 836 O O . THR A 1 105 ? 3.438 -7.462 11.235 1.00 83.69 105 THR A O 1
ATOM 839 N N . GLU A 1 106 ? 4.571 -8.999 12.402 1.00 82.44 106 GLU A N 1
ATOM 840 C CA . GLU A 1 106 ? 3.372 -9.781 12.747 1.00 82.44 106 GLU A CA 1
ATOM 841 C C . GLU A 1 106 ? 2.325 -8.965 13.514 1.00 82.44 106 GLU A C 1
ATOM 843 O O . GLU A 1 106 ? 1.127 -9.205 13.394 1.00 82.44 106 GLU A O 1
ATOM 848 N N . GLU A 1 107 ? 2.760 -7.972 14.286 1.00 79.69 107 GLU A N 1
ATOM 849 C CA . GLU A 1 107 ? 1.859 -7.071 14.997 1.00 79.69 107 GLU A CA 1
ATOM 850 C C . GLU A 1 107 ? 1.127 -6.125 14.039 1.00 79.69 107 GLU A C 1
ATOM 852 O O . GLU A 1 107 ? -0.095 -6.017 14.109 1.00 79.69 107 GLU A O 1
ATOM 857 N N . CYS A 1 108 ? 1.839 -5.529 13.077 1.00 82.44 108 CYS A N 1
ATOM 858 C CA . CYS A 1 108 ? 1.234 -4.680 12.051 1.00 82.44 108 CYS A CA 1
ATOM 859 C C . CYS A 1 108 ? 0.324 -5.464 11.100 1.00 82.44 108 CYS A C 1
ATOM 861 O O . CYS A 1 108 ? -0.666 -4.933 10.610 1.00 82.44 108 CYS A O 1
ATOM 863 N N . LYS A 1 109 ? 0.610 -6.742 10.839 1.00 83.94 109 LYS A N 1
ATOM 864 C CA . LYS A 1 109 ? -0.284 -7.582 10.031 1.00 83.94 109 LYS A CA 1
ATOM 865 C C . LYS A 1 109 ? -1.674 -7.718 10.661 1.00 83.94 109 LYS A C 1
ATOM 867 O O . LYS A 1 109 ? -2.655 -7.702 9.934 1.00 83.94 109 LYS A O 1
ATOM 872 N N . LYS A 1 110 ? -1.782 -7.776 11.995 1.00 82.06 110 LYS A N 1
ATOM 873 C CA . LYS A 1 110 ? -3.075 -7.909 12.703 1.00 82.06 110 LYS A CA 1
ATOM 874 C C . LYS A 1 110 ? -3.996 -6.696 12.552 1.00 82.06 110 LYS A C 1
ATOM 876 O O . LYS A 1 110 ? -5.194 -6.822 12.773 1.00 82.06 110 LYS A O 1
ATOM 881 N N . SER A 1 111 ? -3.438 -5.529 12.247 1.00 84.50 111 SER A N 1
ATOM 882 C CA . SER A 1 111 ? -4.165 -4.267 12.073 1.00 84.50 111 SER A CA 1
ATOM 883 C C . SER A 1 111 ? -4.290 -3.835 10.613 1.00 84.50 111 SER A C 1
ATOM 885 O O . SER A 1 111 ? -4.970 -2.846 10.321 1.00 84.50 111 SER A O 1
ATOM 887 N N . CYS A 1 112 ? -3.609 -4.541 9.711 1.00 89.94 112 CYS A N 1
ATOM 888 C CA . CYS A 1 112 ? -3.716 -4.348 8.279 1.00 89.94 112 CYS A CA 1
ATOM 889 C C . CYS A 1 112 ? -5.072 -4.883 7.814 1.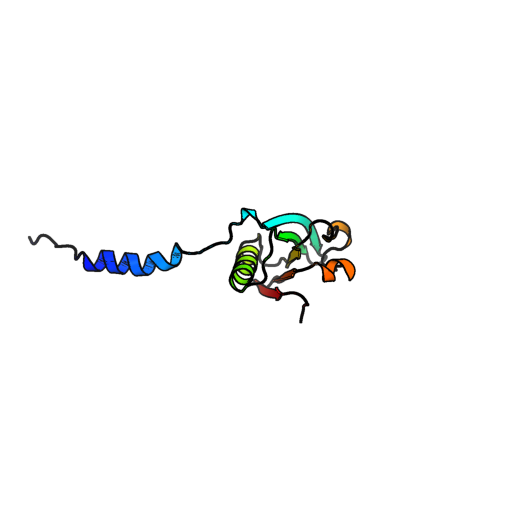00 89.94 112 CYS A C 1
ATOM 891 O O . CYS A 1 112 ? -5.455 -5.998 8.154 1.00 89.94 112 CYS A O 1
ATOM 893 N N . ILE A 1 113 ? -5.799 -4.076 7.052 1.00 92.06 113 ILE A N 1
ATOM 894 C CA . ILE A 1 113 ? -7.111 -4.424 6.505 1.00 92.06 113 ILE A CA 1
ATOM 895 C C . ILE A 1 113 ? -6.980 -4.924 5.063 1.00 92.06 113 ILE A C 1
ATOM 897 O O . ILE A 1 113 ? -7.712 -5.818 4.647 1.00 92.06 113 ILE A O 1
ATOM 901 N N . ALA A 1 114 ? -6.058 -4.355 4.285 1.00 93.88 114 ALA A N 1
ATOM 902 C CA . ALA A 1 114 ? -5.814 -4.754 2.903 1.00 93.88 114 ALA A CA 1
ATOM 903 C C . ALA A 1 114 ? -4.411 -4.384 2.436 1.00 93.88 114 ALA A C 1
ATOM 905 O O . ALA A 1 114 ? -3.769 -3.468 2.956 1.00 93.88 114 ALA A O 1
ATOM 906 N N . GLY A 1 115 ? -3.983 -5.088 1.396 1.00 94.50 115 GLY A N 1
ATOM 907 C CA . GLY A 1 115 ? -2.774 -4.819 0.646 1.00 94.50 115 GLY A CA 1
ATOM 908 C C . GLY A 1 115 ? -3.085 -4.685 -0.838 1.00 94.50 115 GLY A C 1
ATOM 909 O O . GLY A 1 115 ? -3.991 -5.333 -1.364 1.00 94.50 115 GLY A O 1
ATOM 910 N N . PHE A 1 116 ? -2.310 -3.851 -1.514 1.00 95.50 116 PHE A N 1
ATOM 911 C CA . PHE A 1 116 ? -2.305 -3.756 -2.962 1.00 95.50 116 PHE A CA 1
ATOM 912 C C . PHE A 1 116 ? -0.874 -3.788 -3.479 1.00 95.50 116 PHE A C 1
ATOM 914 O O . PHE A 1 116 ? -0.006 -3.085 -2.962 1.00 95.50 116 PHE A O 1
ATOM 921 N N . TRP A 1 117 ? -0.648 -4.570 -4.527 1.00 95.06 117 TRP A N 1
ATOM 922 C CA . TRP A 1 117 ? 0.634 -4.696 -5.204 1.00 95.06 117 TRP A CA 1
ATOM 923 C C . TRP A 1 117 ? 0.457 -4.376 -6.673 1.00 95.06 117 TRP A C 1
ATOM 925 O O . TRP A 1 117 ? -0.426 -4.918 -7.338 1.00 95.06 117 TRP A O 1
ATOM 935 N N . LYS A 1 118 ? 1.330 -3.516 -7.184 1.00 95.19 118 LYS A N 1
ATOM 936 C CA . LYS A 1 118 ? 1.466 -3.236 -8.604 1.00 95.19 118 LYS A CA 1
ATOM 937 C C . LYS A 1 118 ? 2.898 -3.495 -9.022 1.00 95.19 118 LYS A C 1
ATOM 939 O O . LYS A 1 118 ? 3.824 -2.851 -8.529 1.00 95.19 118 LYS A O 1
ATOM 944 N N . TYR A 1 119 ? 3.048 -4.459 -9.912 1.00 92.88 119 TYR A N 1
ATOM 945 C CA . TYR A 1 119 ? 4.331 -4.989 -10.339 1.00 92.88 119 TYR A CA 1
ATOM 946 C C . TYR A 1 119 ? 4.868 -4.238 -11.572 1.00 92.88 119 TYR A C 1
ATOM 948 O O . TYR A 1 119 ? 4.132 -3.480 -12.223 1.00 92.88 119 TYR A O 1
ATOM 956 N N . PRO A 1 120 ? 6.152 -4.430 -11.928 1.00 91.50 120 PRO A N 1
ATOM 957 C CA . PRO A 1 120 ? 6.804 -3.690 -13.009 1.00 91.50 120 PRO A CA 1
ATOM 958 C C . PRO A 1 120 ? 6.178 -3.917 -14.389 1.00 91.50 120 PRO A C 1
ATOM 960 O O . PRO A 1 120 ? 6.243 -3.033 -15.241 1.00 91.50 120 PRO A O 1
ATOM 963 N N . ASP A 1 121 ? 5.553 -5.077 -14.590 1.00 91.25 121 ASP A N 1
ATOM 964 C CA . ASP A 1 121 ? 4.829 -5.479 -15.802 1.00 91.25 121 ASP A CA 1
ATOM 965 C C . ASP A 1 121 ? 3.407 -4.887 -15.891 1.00 91.25 121 ASP A C 1
ATOM 967 O O . ASP A 1 121 ? 2.723 -5.048 -16.901 1.00 91.25 121 ASP A O 1
ATOM 971 N N . GLY A 1 122 ? 2.959 -4.190 -14.845 1.00 88.75 122 GLY A N 1
ATOM 972 C CA . GLY A 1 122 ? 1.625 -3.606 -14.739 1.00 88.75 122 GLY A CA 1
ATOM 973 C C . GLY A 1 122 ? 0.586 -4.523 -14.095 1.00 88.75 122 GLY A C 1
ATOM 974 O O . GLY A 1 122 ? -0.544 -4.067 -13.879 1.00 88.75 122 GLY A O 1
ATOM 975 N N . THR A 1 123 ? 0.958 -5.762 -13.745 1.00 94.00 123 THR A N 1
ATOM 976 C CA . THR A 1 123 ? 0.112 -6.692 -12.991 1.00 94.00 123 THR A CA 1
ATOM 977 C C . THR A 1 123 ? -0.275 -6.065 -11.655 1.00 94.00 123 THR A C 1
ATOM 979 O O . THR A 1 123 ? 0.543 -5.427 -10.991 1.00 94.00 123 THR A O 1
ATOM 982 N N . GLN A 1 124 ? -1.545 -6.214 -11.276 1.00 94.94 124 GLN A N 1
ATOM 983 C CA . GLN A 1 124 ? -2.122 -5.613 -10.075 1.00 94.94 124 GLN A CA 1
ATOM 984 C C . GLN A 1 124 ? -2.859 -6.665 -9.264 1.00 94.94 124 GLN A C 1
ATOM 986 O O . GLN A 1 124 ? -3.642 -7.434 -9.818 1.00 94.94 124 GLN A O 1
ATOM 991 N N . VAL A 1 125 ? -2.633 -6.660 -7.956 1.00 95.44 125 VAL A N 1
ATOM 992 C CA . VAL A 1 125 ? -3.270 -7.570 -7.006 1.00 95.44 125 VAL A CA 1
ATOM 993 C C . VAL A 1 125 ? -3.774 -6.747 -5.833 1.00 95.44 125 VAL A C 1
ATOM 995 O O . VAL A 1 125 ? -2.997 -6.031 -5.208 1.00 95.44 125 VAL A O 1
ATOM 998 N N . PHE A 1 126 ? -5.069 -6.845 -5.546 1.00 94.69 126 PHE A N 1
ATOM 999 C CA . PHE A 1 126 ? -5.685 -6.320 -4.332 1.00 94.69 126 PHE A CA 1
ATOM 1000 C C . PHE A 1 126 ? -6.097 -7.501 -3.456 1.00 94.69 126 PHE A C 1
ATOM 1002 O O . PHE A 1 126 ? -6.798 -8.395 -3.933 1.00 94.69 126 PHE A O 1
ATOM 1009 N N . THR A 1 127 ? -5.682 -7.502 -2.192 1.00 93.19 127 THR A N 1
ATOM 1010 C CA . THR A 1 127 ? -5.945 -8.609 -1.267 1.00 93.19 127 THR A CA 1
ATOM 1011 C C . THR A 1 127 ? -6.448 -8.062 0.069 1.00 93.19 127 THR A C 1
ATOM 1013 O O . THR A 1 127 ? -5.689 -7.381 0.769 1.00 93.19 127 THR A O 1
ATOM 1016 N N . PRO A 1 128 ? -7.701 -8.360 0.457 1.00 89.19 128 PRO A N 1
ATOM 1017 C CA . PRO A 1 128 ? -8.172 -8.162 1.825 1.00 89.19 128 PRO A CA 1
ATOM 1018 C C . PRO A 1 128 ? -7.346 -8.994 2.811 1.00 89.19 128 PRO A C 1
ATOM 1020 O O . PRO A 1 128 ? -6.891 -10.087 2.480 1.00 89.19 128 PRO A O 1
ATOM 1023 N N . PHE A 1 129 ? -7.138 -8.493 4.024 1.00 82.81 129 PHE A N 1
ATOM 1024 C CA . PHE A 1 129 ? -6.451 -9.242 5.071 1.00 82.81 129 PHE A CA 1
ATOM 1025 C C . PHE A 1 129 ? -7.410 -10.249 5.753 1.00 82.81 129 PHE A C 1
ATOM 1027 O O . PHE A 1 129 ? -8.590 -9.932 5.917 1.00 82.81 129 PHE A O 1
ATOM 1034 N N . PRO A 1 130 ? -6.937 -11.430 6.209 1.00 74.81 130 PRO A N 1
ATOM 1035 C CA . PRO A 1 130 ? -5.586 -11.970 6.043 1.00 74.81 130 PRO A CA 1
ATOM 1036 C C . PRO A 1 130 ? -5.267 -12.307 4.592 1.00 74.81 130 PRO A C 1
ATOM 1038 O O . PRO A 1 130 ? -6.114 -12.816 3.867 1.00 74.81 130 PRO A O 1
ATOM 1041 N N . PHE A 1 131 ? -4.026 -12.026 4.185 1.00 72.19 131 PHE A N 1
ATOM 1042 C CA . PHE A 1 131 ? -3.554 -12.355 2.843 1.00 72.19 131 PHE A CA 1
ATOM 1043 C C . PHE A 1 131 ? -3.588 -13.875 2.655 1.00 72.19 131 PHE A C 1
ATOM 1045 O O . PHE A 1 131 ? -2.896 -14.600 3.372 1.00 72.19 131 PHE A O 1
ATOM 1052 N N . SER A 1 132 ? -4.433 -14.330 1.732 1.00 57.12 132 SER A N 1
ATOM 1053 C CA . SER A 1 132 ? -4.581 -15.731 1.325 1.00 57.12 132 SER A CA 1
ATOM 1054 C C . SER A 1 132 ? -3.600 -16.113 0.229 1.00 57.12 132 SER A C 1
ATOM 1056 O O . SER A 1 132 ? -3.481 -15.298 -0.716 1.00 57.12 132 SER A O 1
#

Sequence (132 aa):
MKTKRISLLALGLLALIVLPFIAGCGAKTNDIVEVSYVEKKEIDGSTMRVYAFQVKNFIDNRMIWGELEEFSRMQTYKPGDNTVIYFFEKKEAIPDLTKTGINLTEECKKSCIAGFWKYPDGTQVFTPFPFS